Protein AF-A0A2Z2KLI6-F1 (afdb_monomer_lite)

Secondary structure (DSSP, 8-state):
--------HHHHHHHHHHHHTTTS---HHHHHHHTTS-HHHHHHHHHHHHSS-HHHHHHHHHHHHHHHHHHHSSS-S--SS-SSS-SSSS--

pLDDT: mean 70.92, std 15.24, range [37.16, 86.44]

Sequence (92 aa):
MGMNGKNAYPLKWAIDYIEEHLNEPIQLEELAKTCYISLMQLYREFQRTSGHSIKDYIRKRRISNACIEIKYSPLPITGTLTAGSFCAVYCG

Structure (mmCIF, N/CA/C/O backbone):
data_AF-A0A2Z2KLI6-F1
#
_entry.id   AF-A0A2Z2KLI6-F1
#
loop_
_atom_site.group_PDB
_atom_site.id
_atom_site.type_symbol
_atom_site.label_atom_id
_atom_site.label_alt_id
_atom_site.label_comp_id
_atom_site.label_asym_id
_atom_site.label_entity_id
_atom_site.label_seq_id
_atom_site.pdbx_PDB_ins_code
_atom_site.Cartn_x
_atom_site.Cartn_y
_atom_site.Cartn_z
_atom_site.occupancy
_atom_site.B_iso_or_equiv
_atom_site.auth_seq_id
_atom_site.auth_comp_id
_atom_site.auth_asym_id
_atom_site.auth_atom_id
_atom_site.pdbx_PDB_model_num
ATOM 1 N N . MET A 1 1 ? 13.019 2.375 -25.796 1.00 37.16 1 MET A N 1
ATOM 2 C CA . MET A 1 1 ? 13.099 1.360 -24.724 1.00 37.16 1 MET A CA 1
ATOM 3 C C . MET A 1 1 ? 11.705 1.190 -24.116 1.00 37.16 1 MET A C 1
ATOM 5 O O . MET A 1 1 ? 11.347 1.924 -23.207 1.00 37.16 1 MET A O 1
ATOM 9 N N . GLY A 1 2 ? 10.859 0.335 -24.696 1.00 43.50 2 GLY A N 1
ATOM 10 C CA . GLY A 1 2 ? 9.502 0.079 -24.199 1.00 43.50 2 GLY A CA 1
ATOM 11 C C . GLY A 1 2 ? 9.447 -1.318 -23.604 1.00 43.50 2 GLY A C 1
ATOM 12 O O . GLY A 1 2 ? 9.373 -2.286 -24.354 1.00 43.50 2 GLY A O 1
ATOM 13 N N . MET A 1 3 ? 9.542 -1.436 -22.280 1.00 45.59 3 MET A N 1
ATOM 14 C CA . MET A 1 3 ? 9.383 -2.729 -21.618 1.00 45.59 3 MET A CA 1
ATOM 15 C C . MET A 1 3 ? 7.896 -3.090 -21.551 1.00 45.59 3 MET A C 1
ATOM 17 O O . MET A 1 3 ? 7.109 -2.488 -20.824 1.00 45.59 3 MET A O 1
ATOM 21 N N . ASN A 1 4 ? 7.556 -4.057 -22.401 1.00 52.88 4 ASN A N 1
ATOM 22 C CA . ASN A 1 4 ? 6.395 -4.934 -22.377 1.00 52.88 4 ASN A CA 1
ATOM 23 C C . ASN A 1 4 ? 6.571 -5.960 -21.241 1.00 52.88 4 ASN A C 1
ATOM 25 O O . ASN A 1 4 ? 7.673 -6.479 -21.077 1.00 52.88 4 ASN A O 1
ATOM 29 N N . GLY A 1 5 ? 5.506 -6.305 -20.513 1.00 42.72 5 GLY A N 1
ATOM 30 C CA . GLY A 1 5 ? 5.527 -7.440 -19.581 1.00 42.72 5 GLY A CA 1
ATOM 31 C C . GLY A 1 5 ? 4.684 -7.214 -18.334 1.00 42.72 5 GLY A C 1
ATOM 32 O O . GLY A 1 5 ? 5.105 -6.565 -17.385 1.00 42.72 5 GLY A O 1
ATOM 33 N N . LYS A 1 6 ? 3.469 -7.755 -18.355 1.00 52.12 6 LYS A N 1
ATOM 34 C CA . LYS A 1 6 ? 2.489 -7.725 -17.271 1.00 52.12 6 LYS A CA 1
ATOM 35 C C . LYS A 1 6 ? 3.012 -8.491 -16.051 1.00 52.12 6 LYS A C 1
ATOM 37 O O . LYS A 1 6 ? 2.768 -9.686 -15.926 1.00 52.12 6 LYS A O 1
ATOM 42 N N . ASN A 1 7 ? 3.652 -7.798 -15.119 1.00 52.44 7 ASN A N 1
ATOM 43 C CA . ASN A 1 7 ? 3.841 -8.302 -13.763 1.00 52.44 7 ASN A CA 1
ATOM 44 C C . ASN A 1 7 ? 2.666 -7.795 -12.918 1.00 52.44 7 ASN A C 1
ATOM 46 O O . ASN A 1 7 ? 2.780 -6.801 -12.213 1.00 52.44 7 ASN A O 1
ATOM 50 N N . ALA A 1 8 ? 1.509 -8.456 -13.011 1.00 55.12 8 ALA A N 1
ATOM 51 C CA . ALA A 1 8 ? 0.366 -8.155 -12.137 1.00 55.12 8 ALA A CA 1
ATOM 52 C C . ALA A 1 8 ? 0.589 -8.648 -10.686 1.00 55.12 8 ALA A C 1
ATOM 54 O O . ALA A 1 8 ? -0.043 -8.158 -9.752 1.00 55.12 8 ALA A O 1
ATOM 55 N N . TYR A 1 9 ? 1.520 -9.588 -10.490 1.00 57.47 9 TYR A N 1
ATOM 56 C CA . TYR A 1 9 ? 1.884 -10.166 -9.192 1.00 57.47 9 TYR A CA 1
ATOM 57 C C . TYR A 1 9 ? 2.429 -9.158 -8.152 1.00 57.47 9 TYR A C 1
ATOM 59 O O . TYR A 1 9 ? 1.916 -9.170 -7.032 1.00 57.47 9 TYR A O 1
ATOM 67 N N . PRO A 1 10 ? 3.380 -8.248 -8.469 1.00 69.00 10 PRO A N 1
ATOM 68 C CA . PRO A 1 10 ? 3.888 -7.268 -7.504 1.00 69.00 10 PRO A CA 1
ATOM 69 C C . PRO A 1 10 ? 2.816 -6.306 -6.995 1.00 69.00 10 PRO A C 1
ATOM 71 O O . PRO A 1 10 ? 2.894 -5.863 -5.856 1.00 69.00 10 PRO A O 1
ATOM 74 N N . LEU A 1 11 ? 1.794 -5.993 -7.798 1.00 73.56 11 LEU A N 1
ATOM 75 C CA . LEU A 1 11 ? 0.767 -5.045 -7.378 1.00 73.56 11 LEU A CA 1
ATOM 76 C C . LEU A 1 11 ? -0.164 -5.634 -6.318 1.00 73.56 11 LEU A C 1
ATOM 78 O O . LEU A 1 11 ? -0.482 -4.957 -5.346 1.00 73.56 11 LEU A O 1
ATOM 82 N N . LYS A 1 12 ? -0.607 -6.884 -6.496 1.00 78.19 12 LYS A N 1
ATOM 83 C CA . LYS A 1 12 ? -1.481 -7.534 -5.512 1.00 78.19 12 LYS A CA 1
ATOM 84 C C . LYS A 1 12 ? -0.765 -7.670 -4.169 1.00 78.19 12 LYS A C 1
ATOM 86 O O . LYS A 1 12 ? -1.357 -7.347 -3.150 1.00 78.19 12 LYS A O 1
ATOM 91 N N . TRP A 1 13 ? 0.514 -8.044 -4.197 1.00 80.88 13 TRP A N 1
ATOM 92 C CA . TRP A 1 13 ? 1.362 -8.069 -3.008 1.00 80.88 13 TRP A CA 1
ATOM 93 C C . TRP A 1 13 ? 1.564 -6.672 -2.402 1.00 80.88 13 TRP A C 1
ATOM 95 O O . TRP A 1 13 ? 1.473 -6.513 -1.193 1.00 80.88 13 TRP A O 1
ATOM 105 N N . ALA A 1 14 ? 1.749 -5.635 -3.228 1.00 79.88 14 ALA A N 1
ATOM 106 C CA . ALA A 1 14 ? 1.850 -4.257 -2.748 1.00 79.88 14 ALA A CA 1
ATOM 107 C C . ALA A 1 14 ? 0.582 -3.787 -2.023 1.00 79.88 14 ALA A C 1
ATOM 109 O O . ALA A 1 14 ? 0.678 -3.094 -1.016 1.00 79.88 14 ALA A O 1
ATOM 110 N N . ILE A 1 15 ? -0.598 -4.144 -2.539 1.00 81.75 15 ILE A N 1
ATOM 111 C CA . ILE A 1 15 ? -1.881 -3.828 -1.900 1.00 81.75 15 ILE A CA 1
ATOM 112 C C . ILE A 1 15 ? -1.995 -4.561 -0.563 1.00 81.75 15 ILE A C 1
ATOM 114 O O . ILE A 1 15 ? -2.348 -3.928 0.424 1.00 81.75 15 ILE A O 1
ATOM 118 N N . ASP A 1 16 ? -1.659 -5.850 -0.531 1.00 84.81 16 ASP A N 1
ATOM 119 C CA . ASP A 1 16 ? -1.683 -6.669 0.687 1.00 84.81 16 ASP A CA 1
ATOM 120 C C . ASP A 1 16 ? -0.767 -6.075 1.768 1.00 84.81 16 ASP A C 1
ATOM 122 O O . ASP A 1 16 ? -1.215 -5.761 2.865 1.00 84.81 16 ASP A O 1
ATOM 126 N N . TYR A 1 17 ? 0.474 -5.749 1.395 1.00 84.94 17 TYR A N 1
ATOM 127 C CA . TYR A 1 17 ? 1.442 -5.105 2.279 1.00 84.94 17 TYR A CA 1
ATOM 128 C C . TYR A 1 17 ? 0.940 -3.760 2.820 1.00 84.94 17 TYR A C 1
ATOM 130 O O . TYR A 1 17 ? 1.120 -3.454 3.999 1.00 84.94 17 TYR A O 1
ATOM 138 N N . ILE A 1 18 ? 0.312 -2.941 1.965 1.00 84.19 18 ILE A N 1
ATOM 139 C CA . ILE A 1 18 ? -0.285 -1.664 2.377 1.00 84.19 18 ILE A CA 1
ATOM 140 C C . ILE A 1 18 ? -1.400 -1.902 3.394 1.00 84.19 18 ILE A C 1
ATOM 142 O O . ILE A 1 18 ? -1.462 -1.163 4.370 1.00 84.19 18 ILE A O 1
ATOM 146 N N . GLU A 1 19 ? -2.265 -2.890 3.163 1.00 84.62 19 GLU A N 1
ATOM 147 C CA . GLU A 1 19 ? -3.397 -3.220 4.033 1.00 84.62 19 GLU A CA 1
ATOM 148 C C . GLU A 1 19 ? -2.938 -3.747 5.400 1.00 84.62 19 GLU A C 1
ATOM 150 O O . GLU A 1 19 ? -3.463 -3.296 6.418 1.00 84.62 19 GLU A O 1
ATOM 155 N N . GLU A 1 20 ? -1.919 -4.610 5.440 1.00 85.19 20 GLU A N 1
ATOM 156 C CA . GLU A 1 20 ? -1.319 -5.102 6.689 1.00 85.19 20 GLU A CA 1
ATOM 157 C C . GLU A 1 20 ? -0.648 -3.979 7.496 1.00 85.19 20 GLU A C 1
ATOM 159 O O . GLU A 1 20 ? -0.754 -3.941 8.720 1.00 85.19 20 GLU A O 1
ATOM 164 N N . HIS A 1 21 ? -0.025 -3.010 6.818 1.00 82.81 21 HIS A N 1
ATOM 165 C CA . HIS A 1 21 ? 0.701 -1.906 7.454 1.00 82.81 21 HIS A CA 1
ATOM 166 C C . HIS A 1 21 ? -0.104 -0.597 7.512 1.00 82.81 21 HIS A C 1
ATOM 168 O O . HIS A 1 21 ? 0.471 0.471 7.711 1.00 82.81 21 HIS A O 1
ATOM 174 N N . LEU A 1 22 ? -1.437 -0.625 7.370 1.00 79.69 22 LEU A N 1
ATOM 175 C CA . LEU A 1 22 ? -2.271 0.591 7.419 1.00 79.69 22 LEU A CA 1
ATOM 176 C C . LEU A 1 22 ? -2.128 1.379 8.733 1.00 79.69 22 LEU A C 1
ATOM 178 O O . LEU A 1 22 ? -2.282 2.607 8.734 1.00 79.69 22 LEU A O 1
ATOM 182 N N . ASN A 1 23 ? -1.837 0.678 9.832 1.00 74.62 23 ASN A N 1
ATOM 183 C CA . ASN A 1 23 ? -1.621 1.258 11.159 1.00 74.62 23 ASN A CA 1
ATOM 184 C C . ASN A 1 23 ? -0.169 1.702 11.412 1.00 74.62 23 ASN A C 1
ATOM 186 O O . ASN A 1 23 ? 0.085 2.400 12.392 1.00 74.62 23 ASN A O 1
ATOM 190 N N . GLU A 1 24 ? 0.766 1.365 10.525 1.00 79.75 24 GLU A N 1
ATOM 191 C CA . GLU A 1 24 ? 2.200 1.609 10.678 1.00 79.75 24 GLU A CA 1
ATOM 192 C C . GLU A 1 24 ? 2.753 2.508 9.552 1.00 79.75 24 GLU A C 1
ATOM 194 O O . GLU A 1 24 ? 2.089 2.763 8.540 1.00 79.75 24 GLU A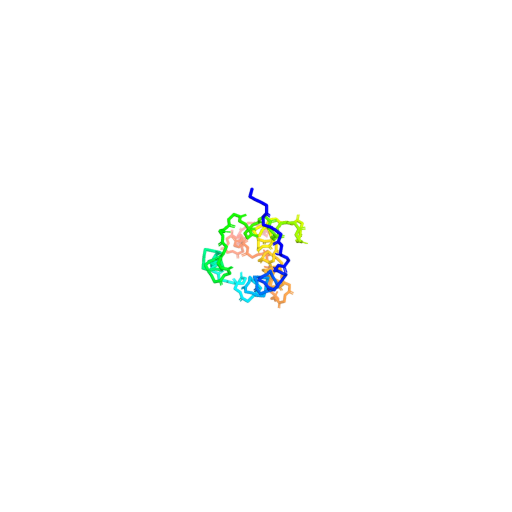 O 1
ATOM 199 N N . PRO A 1 25 ? 3.953 3.097 9.710 1.00 73.75 25 PRO A N 1
ATOM 200 C CA . PRO A 1 25 ? 4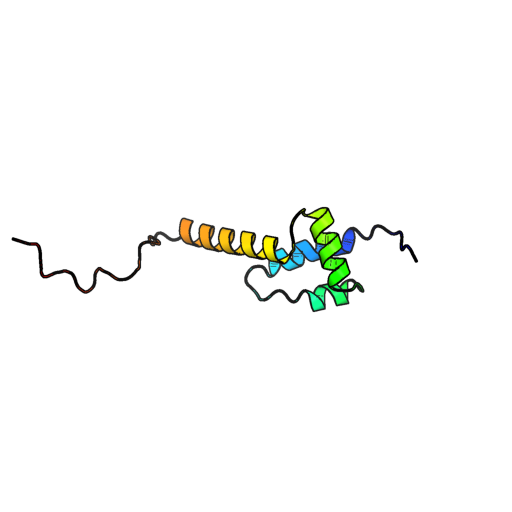.583 3.850 8.630 1.00 73.75 25 PRO A CA 1
ATOM 201 C C . PRO A 1 25 ? 4.989 2.928 7.465 1.00 73.75 25 PRO A C 1
ATOM 203 O O . PRO A 1 25 ? 5.981 2.212 7.530 1.00 73.75 25 PRO A O 1
ATOM 206 N N . ILE A 1 26 ? 4.244 2.998 6.358 1.00 82.31 26 ILE A N 1
ATOM 207 C CA . ILE A 1 26 ? 4.487 2.191 5.151 1.00 82.31 26 ILE A CA 1
ATOM 208 C C . ILE A 1 26 ? 5.745 2.674 4.407 1.00 82.31 26 ILE A C 1
ATOM 210 O O . ILE A 1 26 ? 5.766 3.773 3.842 1.00 82.31 26 ILE A O 1
ATOM 214 N N . GLN A 1 27 ? 6.772 1.822 4.332 1.00 83.19 27 GLN A N 1
ATOM 215 C CA . GLN A 1 27 ? 8.013 2.076 3.590 1.00 83.19 27 GLN A CA 1
ATOM 216 C C . GLN A 1 27 ? 7.886 1.650 2.116 1.00 83.19 27 GLN A C 1
ATOM 218 O O . GLN A 1 27 ? 8.267 0.554 1.708 1.00 83.19 27 GLN A O 1
ATOM 223 N N . LEU A 1 28 ? 7.362 2.543 1.272 1.00 82.00 28 LEU A N 1
ATOM 224 C CA . LEU A 1 28 ? 7.178 2.275 -0.165 1.00 82.00 28 LEU A CA 1
ATOM 225 C C . LEU A 1 28 ? 8.498 2.037 -0.922 1.00 82.00 28 LEU A C 1
ATOM 227 O O . LEU A 1 28 ? 8.505 1.410 -1.981 1.00 82.00 28 LEU A O 1
ATOM 231 N N . GLU A 1 29 ? 9.611 2.544 -0.395 1.00 83.69 29 GLU A N 1
ATOM 232 C CA . GLU A 1 29 ? 10.951 2.344 -0.954 1.00 83.69 29 GLU A CA 1
ATOM 233 C C . GLU A 1 29 ? 11.414 0.893 -0.835 1.00 83.69 29 GLU A C 1
ATOM 235 O O . GLU A 1 29 ? 12.032 0.371 -1.762 1.00 83.69 29 GLU A O 1
ATOM 240 N N . GLU A 1 30 ? 11.087 0.230 0.272 1.00 83.44 30 GLU A N 1
ATOM 241 C CA . GLU A 1 30 ? 11.385 -1.185 0.483 1.00 83.44 30 GLU A CA 1
ATOM 242 C C . GLU A 1 30 ? 10.538 -2.057 -0.445 1.00 83.44 30 GLU A C 1
ATOM 244 O O . GLU A 1 30 ? 11.061 -2.908 -1.158 1.00 83.44 30 GLU A O 1
ATOM 249 N N . LEU A 1 31 ? 9.251 -1.732 -0.563 1.00 81.06 31 LEU A N 1
ATOM 250 C CA . LEU A 1 31 ? 8.312 -2.385 -1.476 1.00 81.06 31 LEU A CA 1
ATOM 251 C C . LEU A 1 31 ? 8.800 -2.330 -2.936 1.00 81.06 31 LEU A C 1
ATOM 253 O O . LEU A 1 31 ? 8.809 -3.332 -3.657 1.00 81.06 31 LEU A O 1
ATOM 257 N N . ALA A 1 32 ? 9.266 -1.154 -3.360 1.00 83.75 32 ALA A N 1
ATOM 258 C CA . ALA A 1 32 ? 9.842 -0.938 -4.680 1.00 83.75 32 ALA A CA 1
ATOM 259 C C . ALA A 1 32 ? 11.122 -1.773 -4.895 1.00 83.75 32 ALA A C 1
ATOM 261 O O . ALA A 1 32 ? 11.266 -2.408 -5.944 1.00 83.75 32 ALA A O 1
ATOM 262 N N . LYS A 1 33 ? 12.008 -1.843 -3.886 1.00 82.50 33 LYS A N 1
ATOM 263 C CA . LYS A 1 33 ? 13.221 -2.680 -3.913 1.00 82.50 33 LYS A CA 1
ATOM 264 C C . LYS A 1 33 ? 12.892 -4.167 -4.058 1.00 82.50 33 LYS A C 1
ATOM 266 O O . LYS A 1 33 ? 13.488 -4.816 -4.912 1.00 82.50 33 LYS A O 1
ATOM 271 N N . THR A 1 34 ? 11.926 -4.686 -3.299 1.00 79.94 34 THR A N 1
ATOM 272 C CA . THR A 1 34 ? 11.504 -6.100 -3.350 1.00 79.94 34 THR A CA 1
ATOM 273 C C . THR A 1 34 ? 10.945 -6.484 -4.717 1.00 79.94 34 THR A C 1
ATOM 275 O O . THR A 1 34 ? 11.175 -7.582 -5.215 1.00 79.94 34 THR A O 1
ATOM 278 N N . CYS A 1 35 ? 10.246 -5.553 -5.364 1.00 76.19 35 CYS A N 1
ATOM 279 C CA . CYS A 1 35 ? 9.698 -5.750 -6.702 1.00 76.19 35 CYS A CA 1
ATOM 280 C C . CYS A 1 35 ? 10.707 -5.456 -7.829 1.00 76.19 35 CYS A C 1
ATOM 282 O O . CYS A 1 35 ? 10.335 -5.546 -8.998 1.00 76.19 35 CYS A O 1
ATOM 284 N N . TYR A 1 36 ? 11.955 -5.087 -7.505 1.00 81.19 36 TYR A N 1
ATOM 285 C CA . TYR A 1 36 ? 12.985 -4.652 -8.458 1.00 81.19 36 TYR A CA 1
ATOM 286 C C . TYR A 1 36 ? 12.523 -3.519 -9.396 1.00 81.19 36 TYR A C 1
ATOM 288 O O . TYR A 1 36 ? 12.939 -3.434 -10.552 1.00 81.19 36 TYR A O 1
ATOM 296 N N . ILE A 1 37 ? 11.660 -2.624 -8.904 1.00 80.75 37 ILE A N 1
ATOM 297 C CA . ILE A 1 37 ? 11.149 -1.471 -9.657 1.00 80.75 37 ILE A CA 1
ATOM 298 C C . ILE A 1 37 ? 11.450 -0.167 -8.928 1.00 80.75 37 ILE A C 1
ATOM 300 O O . ILE A 1 37 ? 11.622 -0.122 -7.716 1.00 80.75 37 ILE A O 1
ATOM 304 N N . SER A 1 38 ? 11.486 0.944 -9.660 1.00 85.81 38 SER A N 1
ATOM 305 C CA . SER A 1 38 ? 11.594 2.256 -9.024 1.00 85.81 38 SER A CA 1
ATOM 306 C C . SER A 1 38 ? 10.289 2.640 -8.329 1.00 85.81 38 SER A C 1
ATOM 308 O O . SER A 1 38 ? 9.199 2.364 -8.835 1.00 85.81 38 SER A O 1
ATOM 310 N N . LEU A 1 39 ? 10.400 3.410 -7.245 1.00 84.19 39 LEU A N 1
ATOM 311 C CA . LEU A 1 39 ? 9.263 3.981 -6.517 1.00 84.19 39 LEU A CA 1
ATOM 312 C C . LEU A 1 39 ? 8.257 4.679 -7.457 1.00 84.19 39 LEU A C 1
ATOM 314 O O . LEU A 1 39 ? 7.049 4.493 -7.349 1.00 84.19 39 LEU A O 1
ATOM 318 N N . MET A 1 40 ? 8.754 5.429 -8.445 1.00 84.00 40 MET A N 1
ATOM 319 C CA . MET A 1 40 ? 7.921 6.095 -9.456 1.00 84.00 40 MET A CA 1
ATOM 320 C C . MET A 1 40 ? 7.155 5.128 -10.370 1.00 84.00 40 MET A C 1
ATOM 322 O O . MET A 1 40 ? 6.038 5.437 -10.780 1.00 84.00 40 MET A O 1
ATOM 326 N N . GLN A 1 41 ? 7.724 3.964 -10.701 1.00 83.50 41 GLN A N 1
ATOM 327 C CA . GLN A 1 41 ? 7.008 2.938 -11.468 1.00 83.50 41 GLN A CA 1
ATOM 328 C C . GLN A 1 41 ? 5.897 2.317 -10.619 1.00 83.50 41 GLN A C 1
ATOM 330 O O . GLN A 1 41 ? 4.777 2.205 -11.108 1.00 83.50 41 GLN A O 1
ATOM 335 N N . LEU A 1 42 ? 6.177 2.022 -9.343 1.00 82.19 42 LEU A N 1
ATOM 336 C CA . LEU A 1 42 ? 5.182 1.519 -8.391 1.00 82.19 42 LEU A CA 1
ATOM 337 C C . LEU A 1 42 ? 3.992 2.485 -8.269 1.00 82.19 42 LEU A C 1
ATOM 339 O O . LEU A 1 42 ? 2.847 2.068 -8.417 1.00 82.19 42 LEU A O 1
ATOM 343 N N . TYR A 1 43 ? 4.250 3.787 -8.088 1.00 84.31 43 TYR A N 1
ATOM 344 C CA . TYR A 1 43 ? 3.193 4.804 -8.033 1.00 84.31 43 TYR A CA 1
ATOM 345 C C . TYR A 1 43 ? 2.337 4.840 -9.300 1.00 84.31 43 TYR A C 1
ATOM 347 O O . TYR A 1 43 ? 1.111 4.889 -9.207 1.00 84.31 43 TYR A O 1
ATOM 355 N N . ARG A 1 44 ? 2.968 4.824 -10.482 1.00 83.38 44 ARG A N 1
ATOM 356 C CA . ARG A 1 44 ? 2.252 4.864 -11.766 1.00 83.38 44 ARG A CA 1
ATOM 357 C C . ARG A 1 44 ? 1.392 3.625 -11.967 1.00 83.38 44 ARG A C 1
ATOM 359 O O . ARG A 1 44 ? 0.260 3.751 -12.423 1.00 83.38 44 ARG A O 1
ATOM 366 N N . GLU A 1 45 ? 1.916 2.453 -11.631 1.00 81.38 45 GLU A N 1
ATOM 367 C CA . GLU A 1 45 ? 1.204 1.192 -11.825 1.00 81.38 45 GLU A CA 1
ATOM 368 C C . GLU A 1 45 ? 0.042 1.037 -10.843 1.00 81.38 45 GLU A C 1
ATOM 370 O O . GLU A 1 45 ? -1.069 0.660 -11.227 1.00 81.38 45 GLU A O 1
ATOM 375 N N . PHE A 1 46 ? 0.255 1.446 -9.592 1.00 82.62 46 PHE A N 1
ATOM 376 C CA . PHE A 1 46 ? -0.803 1.487 -8.596 1.00 82.62 46 PHE A CA 1
ATOM 377 C C . PHE A 1 46 ? -1.895 2.487 -8.972 1.00 82.62 46 PHE A C 1
ATOM 379 O O . PHE A 1 46 ? -3.073 2.149 -8.916 1.00 82.62 46 PHE A O 1
ATOM 386 N N . GLN A 1 47 ? -1.533 3.698 -9.404 1.00 84.25 47 GLN A N 1
ATOM 387 C CA . GLN A 1 47 ? -2.513 4.712 -9.791 1.00 84.25 47 GLN A CA 1
ATOM 388 C C . GLN A 1 47 ? -3.319 4.297 -11.022 1.00 84.25 47 GLN A C 1
ATOM 390 O O . GLN A 1 47 ? -4.519 4.550 -11.069 1.00 84.25 47 GLN A O 1
ATOM 395 N N . ARG A 1 48 ? -2.696 3.626 -11.997 1.00 81.94 48 ARG A N 1
ATOM 396 C CA . ARG A 1 48 ? -3.416 3.072 -13.153 1.00 81.94 48 ARG A CA 1
ATOM 397 C C . ARG A 1 48 ? -4.431 2.010 -12.765 1.00 81.94 48 ARG A C 1
ATOM 399 O O . ARG A 1 48 ? -5.496 1.963 -13.365 1.00 81.94 48 ARG A O 1
ATOM 406 N N . THR A 1 49 ? -4.100 1.174 -11.786 1.00 79.94 49 THR A N 1
ATOM 407 C CA . THR A 1 49 ? -4.955 0.043 -11.412 1.00 79.94 49 THR A CA 1
ATOM 408 C C . THR A 1 49 ? -6.024 0.431 -10.394 1.00 79.94 49 THR A C 1
ATOM 410 O O . THR A 1 49 ? -7.183 0.063 -10.540 1.00 79.94 49 THR A O 1
ATOM 413 N N . SER A 1 50 ? -5.646 1.194 -9.368 1.00 79.25 50 SER A N 1
ATOM 414 C CA . SER A 1 50 ? -6.513 1.602 -8.255 1.00 79.25 50 SER A CA 1
ATOM 415 C C . SER A 1 50 ? -7.253 2.924 -8.533 1.00 79.25 50 SER A C 1
ATOM 417 O O . SER A 1 50 ? -8.132 3.338 -7.776 1.00 79.25 50 SER A O 1
ATOM 419 N N . GLY A 1 51 ? -6.876 3.646 -9.596 1.00 83.06 51 GLY A N 1
ATOM 420 C CA . GLY A 1 51 ? -7.425 4.961 -9.958 1.00 83.06 51 GLY A CA 1
ATOM 421 C C . GLY A 1 51 ? -7.010 6.105 -9.023 1.00 83.06 51 GLY A C 1
ATOM 422 O O . GLY A 1 51 ? -7.331 7.263 -9.275 1.00 83.06 51 GLY A O 1
ATOM 423 N N . HIS A 1 52 ? -6.280 5.803 -7.948 1.00 82.19 52 HIS A N 1
ATOM 424 C CA . HIS A 1 52 ? -5.909 6.740 -6.892 1.00 82.19 52 HIS A CA 1
ATOM 425 C C . HIS A 1 52 ? -4.414 6.657 -6.593 1.00 82.19 52 HIS A C 1
ATOM 427 O O . HIS A 1 52 ? -3.782 5.617 -6.771 1.00 82.19 52 HIS A O 1
ATOM 433 N N . SER A 1 53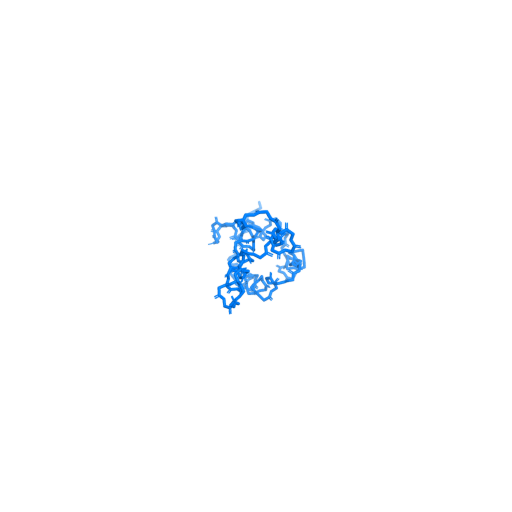 ? -3.837 7.754 -6.100 1.00 84.50 53 SER A N 1
ATOM 434 C CA . SER A 1 53 ? -2.466 7.717 -5.587 1.00 84.50 53 SER A CA 1
ATOM 435 C C . SER A 1 53 ? -2.401 6.842 -4.334 1.00 84.50 53 SER A C 1
ATOM 437 O O . SER A 1 53 ? -3.291 6.920 -3.487 1.00 84.50 53 SER A O 1
ATOM 439 N N . ILE A 1 54 ? -1.325 6.064 -4.184 1.00 82.81 54 ILE A N 1
ATOM 440 C CA . ILE A 1 54 ? -1.067 5.208 -3.010 1.00 82.81 54 ILE A CA 1
ATOM 441 C C . ILE A 1 54 ? -1.274 5.984 -1.701 1.00 82.81 54 ILE A C 1
ATOM 443 O O . ILE A 1 54 ? -1.945 5.515 -0.787 1.00 82.81 54 ILE A O 1
ATOM 447 N N . LYS A 1 55 ? -0.755 7.216 -1.632 1.00 82.44 55 LYS A N 1
ATOM 448 C CA . LYS A 1 55 ? -0.885 8.082 -0.449 1.00 82.44 55 LYS A CA 1
ATOM 449 C C . LYS A 1 55 ? -2.338 8.446 -0.136 1.00 82.44 55 LYS A C 1
ATOM 451 O O . LYS A 1 55 ? -2.715 8.519 1.031 1.00 82.44 55 LYS A O 1
ATOM 456 N N . ASP A 1 56 ? -3.139 8.670 -1.171 1.00 86.31 56 ASP A N 1
ATOM 457 C CA . ASP A 1 56 ? -4.558 9.001 -1.036 1.00 86.31 56 ASP A CA 1
ATOM 458 C C . ASP A 1 56 ? -5.356 7.786 -0.553 1.00 86.31 56 ASP A C 1
ATOM 460 O O . ASP A 1 56 ? -6.168 7.895 0.364 1.00 86.31 56 ASP A O 1
ATOM 464 N N . TYR A 1 57 ? -5.049 6.611 -1.110 1.00 86.44 57 TYR A N 1
ATOM 465 C CA . TYR A 1 57 ? -5.625 5.336 -0.692 1.00 86.44 57 TYR A CA 1
ATOM 466 C C . TYR A 1 57 ? -5.361 5.058 0.798 1.00 86.44 57 TYR A C 1
ATOM 468 O O . TYR A 1 57 ? -6.307 4.854 1.560 1.00 86.44 57 TYR A O 1
ATOM 476 N N . ILE A 1 58 ? -4.101 5.166 1.240 1.00 84.75 58 ILE A N 1
ATOM 477 C CA . ILE A 1 58 ? -3.705 4.977 2.647 1.00 84.75 58 ILE A CA 1
ATOM 478 C C . ILE A 1 58 ? -4.433 5.971 3.556 1.00 84.75 58 ILE A C 1
ATOM 480 O O . ILE A 1 58 ? -4.987 5.589 4.586 1.00 84.75 58 ILE A O 1
ATOM 484 N N . ARG A 1 59 ? -4.470 7.256 3.179 1.00 84.69 59 ARG A N 1
ATOM 485 C CA . ARG A 1 59 ? -5.149 8.293 3.967 1.00 84.69 59 ARG A CA 1
ATOM 486 C C . ARG A 1 59 ? -6.637 7.982 4.138 1.00 84.69 59 ARG A C 1
ATOM 488 O O . ARG A 1 59 ? -7.136 8.052 5.259 1.00 84.69 59 ARG A O 1
ATOM 495 N N . LYS A 1 60 ? -7.335 7.611 3.060 1.00 85.19 60 LYS A N 1
ATOM 496 C CA . LYS A 1 60 ? -8.761 7.247 3.105 1.00 85.19 60 LYS A CA 1
ATOM 497 C C . LYS A 1 60 ? -9.005 6.025 3.990 1.00 85.19 60 LYS A C 1
ATOM 499 O O . LYS A 1 60 ? -9.922 6.055 4.808 1.00 85.19 60 LYS A O 1
ATOM 504 N N . ARG A 1 61 ? -8.173 4.983 3.877 1.00 86.44 61 ARG A N 1
ATOM 505 C CA . ARG A 1 61 ? -8.279 3.781 4.720 1.00 86.44 61 ARG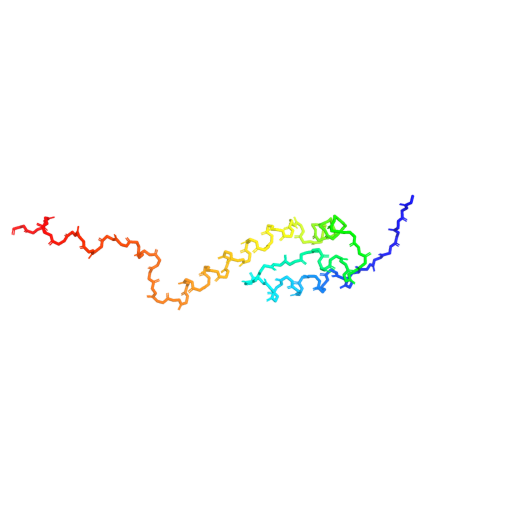 A CA 1
ATOM 506 C C . ARG A 1 61 ? -8.038 4.098 6.195 1.00 86.44 61 ARG A C 1
ATOM 508 O O . ARG A 1 61 ? -8.856 3.698 7.010 1.00 86.44 61 ARG A O 1
ATOM 515 N N . ARG A 1 62 ? -7.018 4.892 6.541 1.00 83.56 62 ARG A N 1
ATOM 516 C CA . ARG A 1 62 ? -6.753 5.316 7.933 1.00 83.56 62 ARG A CA 1
ATOM 517 C C . ARG A 1 62 ? -7.909 6.107 8.542 1.00 83.56 62 ARG A C 1
ATOM 519 O O . ARG A 1 62 ? -8.295 5.836 9.671 1.00 83.56 62 ARG A O 1
ATOM 526 N N . ILE A 1 63 ? -8.490 7.047 7.791 1.00 82.25 63 ILE A N 1
ATOM 527 C CA . ILE A 1 63 ? -9.678 7.798 8.234 1.00 82.25 63 ILE A CA 1
ATOM 528 C C . ILE A 1 63 ? -10.862 6.851 8.430 1.00 82.25 63 ILE A C 1
ATOM 530 O O . ILE A 1 63 ? -11.560 6.945 9.435 1.00 82.25 63 ILE A O 1
ATOM 534 N N . SER A 1 64 ? -11.077 5.923 7.494 1.00 85.50 64 SER A N 1
ATOM 535 C CA . SER A 1 64 ? -12.129 4.917 7.621 1.00 85.50 64 SER A CA 1
ATOM 536 C C . SER A 1 64 ? -11.917 4.036 8.852 1.00 85.50 64 SER A C 1
ATOM 538 O O . SER A 1 64 ? -12.884 3.771 9.555 1.00 85.50 64 SER A O 1
ATOM 540 N N . ASN A 1 65 ? -10.681 3.619 9.136 1.00 80.06 65 ASN A N 1
ATOM 541 C CA . ASN A 1 65 ? -10.351 2.786 10.291 1.00 80.06 65 ASN A CA 1
ATOM 542 C C . ASN A 1 65 ? -10.579 3.544 11.605 1.00 80.06 65 ASN A C 1
ATOM 544 O O . ASN A 1 65 ? -11.289 3.055 12.476 1.00 80.06 65 ASN A O 1
ATOM 548 N N . ALA A 1 66 ? -10.112 4.793 11.690 1.00 78.44 66 ALA A N 1
ATOM 549 C CA . ALA A 1 66 ? -10.384 5.665 12.832 1.00 78.44 66 ALA A CA 1
ATOM 550 C C . ALA A 1 66 ? -11.893 5.909 13.021 1.00 78.44 66 ALA A C 1
ATOM 552 O O . ALA A 1 66 ? -12.398 5.895 14.138 1.00 78.44 66 ALA A O 1
ATOM 553 N N . CYS A 1 67 ? -12.645 6.096 11.931 1.00 77.69 67 CYS A N 1
ATOM 554 C CA . CYS A 1 67 ? -14.099 6.251 11.980 1.00 77.69 67 CYS A CA 1
ATOM 555 C C . CYS A 1 67 ? -14.803 4.972 12.462 1.00 77.69 67 CYS A C 1
ATOM 557 O O . CYS A 1 67 ? -15.799 5.061 13.177 1.00 77.69 67 CYS A O 1
ATOM 559 N N . ILE A 1 68 ? -14.283 3.793 12.109 1.00 74.69 68 ILE A N 1
ATOM 560 C CA . ILE A 1 68 ? -14.763 2.499 12.608 1.00 74.69 68 ILE A CA 1
ATOM 561 C C . ILE A 1 68 ? -14.490 2.381 14.111 1.00 74.69 68 ILE A C 1
ATOM 563 O O . ILE A 1 68 ? -15.420 2.086 14.856 1.00 74.69 68 ILE A O 1
ATOM 567 N N . GLU A 1 69 ? -13.274 2.678 14.575 1.00 67.00 69 GLU A N 1
ATOM 568 C CA . GLU A 1 69 ? -12.947 2.683 16.010 1.00 67.00 69 GLU A CA 1
ATOM 569 C C . GLU A 1 69 ? -13.848 3.642 16.798 1.00 67.00 69 GLU A C 1
ATOM 571 O O . GLU A 1 69 ? -14.374 3.282 17.850 1.00 67.00 69 GLU A O 1
ATOM 576 N N . ILE A 1 70 ? -14.118 4.828 16.247 1.00 65.06 70 ILE A N 1
ATOM 577 C CA . ILE A 1 70 ? -15.076 5.784 16.812 1.00 65.06 70 I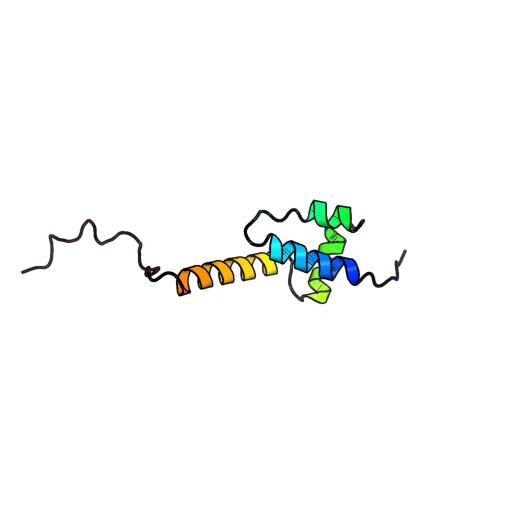LE A CA 1
ATOM 578 C C . ILE A 1 70 ? 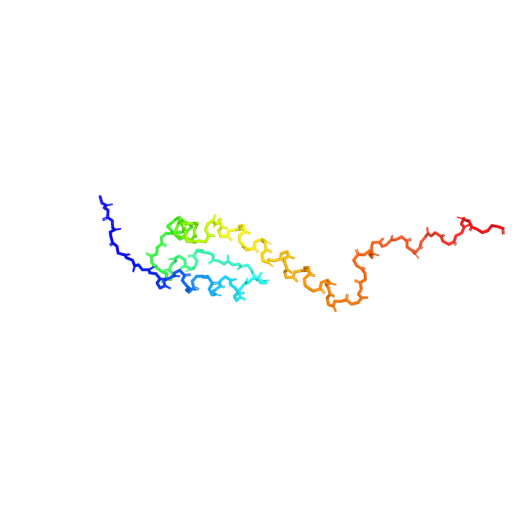-16.493 5.198 16.864 1.00 65.06 70 ILE A C 1
ATOM 580 O O . ILE A 1 70 ? -17.201 5.396 17.844 1.00 65.06 70 ILE A O 1
ATOM 584 N N . LYS A 1 71 ? -16.930 4.484 15.821 1.00 60.75 71 LYS A N 1
ATOM 585 C CA . LYS A 1 71 ? -18.280 3.904 15.751 1.00 60.75 71 LYS A CA 1
ATOM 586 C C . LYS A 1 71 ? -18.513 2.785 16.764 1.00 60.75 71 LYS A C 1
ATOM 588 O O . LYS A 1 71 ? -19.649 2.600 17.190 1.00 60.75 71 LYS A O 1
ATOM 593 N N . TYR A 1 72 ? -17.472 2.022 17.091 1.00 58.81 72 TYR A N 1
ATOM 594 C CA . TYR A 1 72 ? -17.551 0.893 18.021 1.00 58.81 72 TYR A CA 1
ATOM 595 C C . TYR A 1 72 ? -17.128 1.247 19.450 1.00 58.81 72 TYR A C 1
ATOM 597 O O . TYR A 1 72 ? -17.382 0.467 20.366 1.00 58.81 72 TYR A O 1
ATOM 605 N N . SER A 1 73 ? -16.542 2.424 19.667 1.00 46.44 73 SER A N 1
ATOM 606 C CA . SER A 1 73 ? -16.333 2.963 21.005 1.00 46.44 73 SER A CA 1
ATOM 607 C C . SER A 1 73 ? -17.605 3.685 21.471 1.00 46.44 73 SER A C 1
ATOM 609 O O . SER A 1 73 ? -18.035 4.635 20.818 1.00 46.44 73 SER A O 1
ATOM 611 N N . PRO A 1 74 ? -18.220 3.311 22.608 1.00 51.41 74 PRO A N 1
ATOM 612 C CA . PRO A 1 74 ? -19.373 4.020 23.175 1.00 51.41 74 PRO A CA 1
ATOM 613 C C . PRO A 1 74 ? -18.998 5.388 23.778 1.00 51.41 74 PRO A C 1
ATOM 615 O O . PRO A 1 74 ? -19.718 5.923 24.620 1.00 51.41 74 PRO A O 1
ATOM 618 N N . LEU A 1 75 ? -17.864 5.963 23.373 1.00 56.53 75 LEU A N 1
ATOM 619 C CA . LEU A 1 75 ? -17.418 7.276 23.801 1.00 56.53 75 LEU A CA 1
ATOM 620 C C . LEU A 1 75 ? -17.768 8.284 22.705 1.00 56.53 75 LEU A C 1
ATOM 622 O O . LEU A 1 75 ? -17.224 8.203 21.600 1.00 56.53 75 LEU A O 1
ATOM 626 N N . PRO A 1 76 ? -18.676 9.237 22.978 1.00 50.16 76 PRO A N 1
ATOM 627 C CA . PRO A 1 76 ? -18.998 10.262 22.010 1.00 50.16 76 PRO A CA 1
ATOM 628 C C . PRO A 1 76 ? -17.722 11.038 21.683 1.00 50.16 76 PRO A C 1
ATOM 630 O O . PRO A 1 76 ? -17.091 11.637 22.550 1.00 50.16 76 PRO A O 1
ATOM 633 N N . ILE A 1 77 ? -17.388 11.093 20.396 1.00 55.28 77 ILE A N 1
ATOM 634 C CA . ILE A 1 77 ? -16.378 11.998 19.822 1.00 55.28 77 ILE A CA 1
ATOM 635 C C . ILE A 1 77 ? -16.669 13.492 20.065 1.00 55.28 77 ILE A C 1
ATOM 637 O O . ILE A 1 77 ? -15.887 14.352 19.671 1.00 55.28 77 ILE A O 1
ATOM 641 N N . THR A 1 78 ? -17.745 13.817 20.781 1.00 50.69 78 THR A N 1
ATOM 642 C CA . THR A 1 78 ? -17.992 15.113 21.423 1.00 50.69 78 THR A CA 1
ATOM 643 C C . THR A 1 78 ? -17.430 15.100 22.849 1.00 50.69 78 THR A C 1
ATOM 645 O O . THR A 1 78 ? -18.152 15.232 23.830 1.00 50.69 78 THR A O 1
ATOM 648 N N . GLY A 1 79 ? -16.124 14.873 22.970 1.00 50.53 79 GLY A N 1
ATOM 649 C CA . GLY A 1 79 ? -15.419 14.766 24.250 1.00 50.53 79 GLY A CA 1
ATOM 650 C C . GLY A 1 79 ? -14.356 15.839 24.462 1.00 50.53 79 GLY A C 1
ATOM 651 O O . GLY A 1 79 ? -13.473 15.669 25.297 1.00 50.53 79 GLY A O 1
ATOM 652 N N . THR A 1 80 ? -14.389 16.940 23.711 1.00 47.31 80 THR A N 1
ATOM 653 C CA . THR A 1 80 ? -13.569 18.114 24.020 1.00 47.31 80 THR A CA 1
ATOM 654 C C . THR A 1 80 ? -14.166 18.841 25.228 1.00 47.31 80 THR A C 1
ATOM 656 O O . THR A 1 80 ? -15.001 19.722 25.079 1.00 47.31 80 THR A O 1
ATOM 659 N N . LEU A 1 81 ? -13.763 18.424 26.429 1.00 51.66 81 LEU A N 1
ATOM 660 C CA . LEU A 1 81 ? -13.330 19.291 27.536 1.00 51.66 81 LEU A CA 1
ATOM 661 C C . LEU A 1 81 ? -14.018 20.670 27.710 1.00 51.66 81 LEU A C 1
ATOM 663 O O . LEU A 1 81 ? -13.341 21.680 27.866 1.00 51.66 81 LEU A O 1
ATOM 667 N N . THR A 1 82 ? -15.347 20.727 27.812 1.00 53.41 82 THR A N 1
ATOM 668 C CA . THR A 1 82 ? -16.053 21.863 28.448 1.00 53.41 82 THR A CA 1
ATOM 669 C C . THR A 1 82 ? -17.138 21.390 29.418 1.00 53.41 82 THR A C 1
ATOM 671 O O . THR A 1 82 ? -18.245 21.905 29.446 1.00 53.41 82 THR A O 1
ATOM 674 N N . ALA A 1 83 ? -16.824 20.410 30.267 1.00 50.81 83 ALA A N 1
ATOM 675 C CA . ALA A 1 83 ? -17.675 20.056 31.412 1.00 50.81 83 ALA A CA 1
ATOM 676 C C . ALA A 1 83 ? -16.910 20.038 32.750 1.00 50.81 83 ALA A C 1
ATOM 678 O O . ALA A 1 83 ? -17.372 19.461 33.724 1.00 50.81 83 ALA A O 1
ATOM 679 N N . GLY A 1 84 ? -15.737 20.682 32.803 1.00 49.06 84 GLY A N 1
ATOM 680 C CA . GLY A 1 84 ? -14.966 20.900 34.037 1.00 49.06 84 GLY A CA 1
ATOM 681 C C . GLY A 1 84 ? -14.968 22.348 34.541 1.00 49.06 84 GLY A C 1
ATOM 682 O O . GLY A 1 84 ? -14.371 22.637 35.572 1.00 49.06 84 GLY A O 1
ATOM 683 N N . SER A 1 85 ? -15.603 23.290 33.837 1.00 51.47 85 SER A N 1
ATOM 684 C CA . SER A 1 85 ? -15.663 24.703 34.252 1.00 51.47 85 SER A CA 1
ATOM 685 C C . SER A 1 85 ? -16.887 25.414 33.671 1.00 51.47 85 SER A C 1
ATOM 687 O O . SER A 1 85 ? -16.746 26.409 32.981 1.00 51.47 85 SER A O 1
ATOM 689 N N . PHE A 1 86 ? -18.095 24.895 33.899 1.00 53.22 86 PHE A N 1
ATOM 690 C CA . PHE A 1 86 ? -19.332 25.673 33.687 1.00 53.22 86 PHE A CA 1
ATOM 691 C C . PHE A 1 86 ? -20.447 25.321 34.685 1.00 53.22 86 PHE A C 1
ATOM 693 O O . PHE A 1 86 ? -21.618 25.590 34.448 1.00 53.22 86 PHE A O 1
ATOM 700 N N . CYS A 1 87 ? -20.093 24.767 35.848 1.00 47.66 87 CYS A N 1
ATOM 701 C CA . CYS A 1 87 ? -21.030 24.591 36.955 1.00 47.66 87 CYS A CA 1
ATOM 702 C C . CYS A 1 87 ? -20.892 25.764 37.942 1.00 47.66 87 CYS A C 1
ATOM 704 O O . CYS A 1 87 ? -20.379 25.575 39.038 1.00 47.66 87 CYS A O 1
ATOM 706 N N . ALA A 1 88 ? -21.269 26.983 37.528 1.00 49.62 88 ALA A N 1
ATOM 707 C CA . ALA A 1 88 ? -21.470 28.112 38.460 1.00 49.62 88 ALA A CA 1
ATOM 708 C C . ALA A 1 88 ? -22.270 29.314 37.915 1.00 49.62 88 ALA A C 1
ATOM 710 O O . ALA A 1 88 ? -22.528 30.241 38.675 1.00 49.62 88 ALA A O 1
ATOM 711 N N . VAL A 1 89 ? -22.666 29.366 36.639 1.00 54.94 89 VAL A N 1
ATOM 712 C CA . VAL A 1 89 ? -23.437 30.513 36.125 1.00 54.94 89 VAL A CA 1
ATOM 713 C C . VAL A 1 89 ? -24.504 29.990 35.177 1.00 54.94 89 VAL A C 1
ATOM 715 O O . VAL A 1 89 ? -24.190 29.720 34.031 1.00 54.94 89 VAL A O 1
ATOM 718 N N . TYR A 1 90 ? -25.711 29.776 35.701 1.00 50.53 90 TYR A N 1
ATOM 719 C CA . TYR A 1 90 ? -27.020 29.520 35.053 1.00 50.53 90 TYR A CA 1
ATOM 720 C C . TYR A 1 90 ? -27.835 28.463 35.823 1.00 50.53 90 TYR A C 1
ATOM 722 O O . TYR A 1 90 ? -28.354 27.498 35.277 1.00 50.53 90 TYR A O 1
ATOM 730 N N . CYS A 1 91 ? -27.949 28.667 37.129 1.00 43.97 91 CYS A N 1
ATOM 731 C CA . CYS A 1 91 ? -29.114 28.319 37.939 1.00 43.97 91 CYS A CA 1
ATOM 732 C C . CYS A 1 91 ? -29.066 29.391 39.037 1.00 43.97 91 CYS A C 1
ATOM 734 O O . CYS A 1 91 ? -28.110 29.415 39.805 1.00 43.97 91 CYS A O 1
ATOM 736 N N . GLY A 1 92 ? -29.809 30.488 38.909 1.00 44.34 92 GLY A N 1
ATOM 737 C CA . GLY A 1 92 ? -31.252 30.491 39.113 1.00 44.34 92 GLY A CA 1
ATOM 738 C C . GLY A 1 92 ? -31.464 30.782 40.586 1.00 44.34 92 GLY A C 1
ATOM 739 O O . GLY A 1 92 ? -31.292 29.819 41.360 1.00 44.34 92 GLY A O 1
#

Foldseek 3Di:
DDDDDDPVPLLVVVVVQLVVQLVHPDDLCVSCVVVVHDSVVNQVVNCVVVVDGSVVVSVVVNVVVVVVVCVPDPDPPPPPDDPPPDPPPDDD

Radius of gyration: 21.8 Å; chains: 1; bounding box: 44×41×64 Å

Organism: NCBI:txid414771

InterPro domains:
  IPR009057 Homedomain-like superfamily [SSF46689] (11-59)
  IPR018060 AraC-like, DNA binding HTH domain [PS01124] (12-78)
  IPR050959 Multiple antibiotic resistance protein MarA-like [PTHR47504] (12-77)